Protein AF-A0A0F9DA78-F1 (afdb_monomer_lite)

Radius of gyration: 18.33 Å; chains: 1; bounding box: 38×49×51 Å

Organism: NCBI:txid412755

Sequence (143 aa):
MQRVACGIERFSPPDFESAHQLPQPTTPEPRENVLEYLDVAVLFLALLLSSYLVLKKRSRKLIFVLMIFSIAYFGFWREGCICPIGAIQNAVLTIFDADYAASITVILFLLLPLAFTLFFGRMFCAGVCPLGAIQDVFLLKPI

Foldseek 3Di:
DDDDPPDPPPDDDDDDPDPDDDDDDDPDDPDDPVVLVVVLVVVLVLLVVLLCCVPPVVDPVVLLVLLVVLCVCVVPVVVDDLALVVLVVLVVCVVPPVVRDDDPSSVSNNVSCVVSCVPRNNSCLSRNDNVSSVVVVVVPDDD

InterPro domains:
  IPR017896 4Fe-4S ferredoxin-type, iron-sulphur binding domain [PF12801] (105-138)

Secondary structure (DSSP, 8-state):
---------SSPPP--SS--PPPP---PPPP-HHHHHHHHHHHHHHHHHHHHIIIII--HHHHHHHHHHHIIIIIIIS-S---HHHHHHHHHHHHH-TT----HHHHHHHHHHHHHHHHH-STIIIII-HHHHHHHHHTTS--

Structure (mmCIF, N/CA/C/O backbone):
data_AF-A0A0F9DA78-F1
#
_entry.id   AF-A0A0F9DA78-F1
#
loop_
_atom_site.group_PDB
_atom_site.id
_atom_site.type_symbol
_atom_site.label_atom_id
_atom_site.label_alt_id
_atom_site.label_comp_id
_atom_site.label_asym_id
_atom_site.label_entity_id
_atom_site.label_seq_id
_atom_site.pdbx_PDB_ins_code
_atom_site.Cartn_x
_atom_site.Cartn_y
_atom_site.Cartn_z
_atom_site.occupancy
_atom_site.B_iso_or_equiv
_atom_site.auth_seq_id
_atom_site.auth_comp_id
_atom_site.auth_asym_id
_atom_site.auth_atom_id
_atom_site.pdbx_PDB_model_num
ATOM 1 N N . MET A 1 1 ? 15.573 -9.354 -26.908 1.00 32.78 1 MET A N 1
ATOM 2 C CA . MET A 1 1 ? 16.760 -9.949 -26.253 1.00 32.78 1 MET A CA 1
ATOM 3 C C . MET A 1 1 ? 16.751 -9.415 -24.824 1.00 32.78 1 MET A C 1
ATOM 5 O O . MET A 1 1 ? 17.292 -8.349 -24.578 1.00 32.78 1 MET A O 1
ATOM 9 N N . GLN A 1 2 ? 15.972 -10.055 -23.944 1.00 41.41 2 GLN A N 1
ATOM 10 C CA . GLN A 1 2 ? 15.632 -9.534 -22.613 1.00 41.41 2 GLN A CA 1
ATOM 11 C C . GLN A 1 2 ? 16.859 -9.630 -21.700 1.00 41.41 2 GLN A C 1
ATOM 13 O O . GLN A 1 2 ? 17.417 -10.718 -21.535 1.00 41.41 2 GLN A O 1
ATOM 18 N N . ARG A 1 3 ? 17.317 -8.505 -21.147 1.00 39.84 3 ARG A N 1
ATOM 19 C CA . ARG A 1 3 ? 18.428 -8.487 -20.193 1.00 39.84 3 ARG A CA 1
ATOM 20 C C . ARG A 1 3 ? 17.932 -9.040 -18.860 1.00 39.84 3 ARG A C 1
ATOM 22 O O . ARG A 1 3 ? 17.046 -8.486 -18.224 1.00 39.84 3 ARG A O 1
ATOM 29 N N . VAL A 1 4 ? 18.487 -10.185 -18.478 1.00 44.81 4 VAL A N 1
ATOM 30 C CA . VAL A 1 4 ? 18.302 -10.806 -17.167 1.00 44.81 4 VAL A CA 1
ATOM 31 C C . VAL A 1 4 ? 18.914 -9.876 -16.122 1.00 44.81 4 VAL A C 1
ATOM 33 O O . VAL A 1 4 ? 20.070 -9.473 -16.261 1.00 44.81 4 VAL A O 1
ATOM 36 N N . ALA A 1 5 ? 18.157 -9.542 -15.075 1.00 48.34 5 ALA A N 1
ATOM 37 C CA . ALA A 1 5 ? 18.716 -8.903 -13.893 1.00 48.34 5 ALA A CA 1
ATOM 38 C C . ALA A 1 5 ? 19.839 -9.802 -13.356 1.00 48.34 5 ALA A C 1
ATOM 40 O O . ALA A 1 5 ? 19.584 -10.900 -12.867 1.00 48.34 5 ALA A O 1
ATOM 41 N N . CYS A 1 6 ? 21.091 -9.362 -13.497 1.00 48.66 6 CYS A N 1
ATOM 42 C CA . CYS A 1 6 ? 22.257 -10.104 -13.033 1.00 48.66 6 CYS A CA 1
ATOM 43 C C . CYS A 1 6 ? 22.349 -9.981 -11.506 1.00 48.66 6 CYS A C 1
ATOM 45 O O . CYS A 1 6 ? 23.141 -9.213 -10.961 1.00 48.66 6 CYS A O 1
ATOM 47 N N . GLY A 1 7 ? 21.477 -10.697 -10.798 1.00 57.75 7 GLY A N 1
ATOM 48 C CA .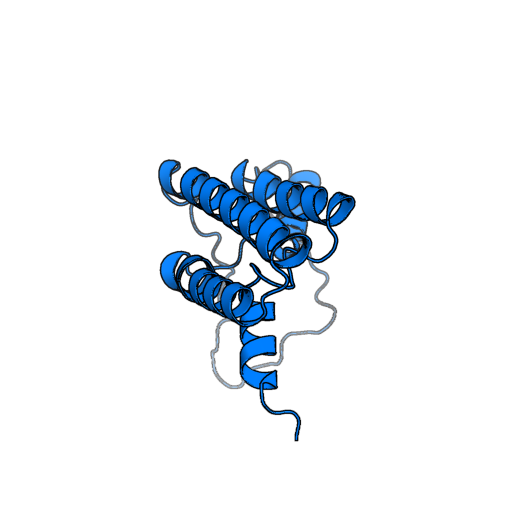 GLY A 1 7 ? 21.735 -11.051 -9.414 1.00 57.75 7 GLY A CA 1
ATOM 49 C C . GLY A 1 7 ? 22.902 -12.026 -9.413 1.00 57.75 7 GLY A C 1
ATOM 50 O O . GLY A 1 7 ? 22.821 -13.070 -10.051 1.00 57.75 7 GLY A O 1
ATOM 51 N N . ILE A 1 8 ? 23.998 -11.688 -8.733 1.00 55.12 8 ILE A N 1
ATOM 52 C CA . ILE A 1 8 ? 25.056 -12.664 -8.461 1.00 55.12 8 ILE A CA 1
ATOM 53 C C . ILE A 1 8 ? 24.414 -13.805 -7.665 1.00 55.12 8 ILE A C 1
ATOM 55 O O . ILE A 1 8 ? 24.071 -13.640 -6.491 1.00 55.12 8 ILE A O 1
ATOM 59 N N . GLU A 1 9 ? 24.211 -14.950 -8.320 1.00 62.53 9 GLU A N 1
ATOM 60 C CA . GLU A 1 9 ? 23.864 -16.198 -7.653 1.00 62.53 9 GLU A CA 1
ATOM 61 C C . GLU A 1 9 ? 25.056 -16.593 -6.791 1.00 62.53 9 GLU A C 1
ATOM 63 O O . GLU A 1 9 ? 26.057 -17.146 -7.241 1.00 62.53 9 GLU A O 1
ATOM 68 N N . ARG A 1 10 ? 24.979 -16.202 -5.521 1.00 67.88 10 ARG A N 1
ATOM 69 C CA . ARG A 1 10 ? 26.035 -16.455 -4.541 1.00 67.88 10 ARG A CA 1
ATOM 70 C C . ARG A 1 10 ? 26.102 -17.931 -4.139 1.00 67.88 10 ARG A C 1
ATOM 72 O O . ARG A 1 10 ? 27.120 -18.361 -3.608 1.00 67.88 10 ARG A O 1
ATOM 79 N N . PHE A 1 11 ? 25.023 -18.671 -4.384 1.00 75.25 11 PHE A N 1
ATOM 80 C CA . PHE A 1 11 ? 24.870 -20.090 -4.103 1.00 75.25 11 PHE A CA 1
ATOM 81 C C . PHE A 1 11 ? 24.255 -20.761 -5.324 1.00 75.25 11 PHE A C 1
ATOM 83 O O . PHE A 1 11 ? 23.250 -20.270 -5.835 1.00 75.25 11 PHE A O 1
ATOM 90 N N . SER A 1 12 ? 24.849 -21.867 -5.770 1.00 67.50 12 SER A N 1
ATOM 91 C CA . SER A 1 12 ? 24.269 -22.676 -6.838 1.00 67.50 12 SER A CA 1
ATOM 92 C C . SER A 1 12 ? 22.907 -23.223 -6.393 1.00 67.50 12 SER A C 1
ATOM 94 O O . SER A 1 12 ? 22.784 -23.643 -5.234 1.00 67.50 12 SER A O 1
ATOM 96 N N . PRO A 1 13 ? 21.895 -23.247 -7.278 1.00 69.69 13 PRO A N 1
ATOM 97 C CA . PRO A 1 13 ? 20.652 -23.957 -7.015 1.00 69.69 13 PRO A CA 1
ATOM 98 C C . PRO A 1 13 ? 20.948 -25.416 -6.635 1.00 69.69 13 PRO A C 1
ATOM 100 O O . PRO A 1 13 ? 21.881 -26.003 -7.187 1.00 69.69 13 PRO A O 1
ATOM 103 N N . PRO A 1 14 ? 20.200 -26.013 -5.694 1.00 75.25 14 PRO A N 1
ATOM 104 C CA . PRO A 1 14 ? 20.367 -27.423 -5.373 1.00 75.25 14 PRO A CA 1
ATOM 105 C C . PRO A 1 14 ? 20.040 -28.282 -6.600 1.00 75.25 14 PRO A C 1
ATOM 107 O O . PRO A 1 14 ? 19.035 -28.046 -7.274 1.00 75.25 14 PRO A O 1
ATOM 110 N N . ASP A 1 15 ? 20.866 -29.293 -6.868 1.00 72.69 15 ASP A N 1
ATOM 111 C CA . ASP A 1 15 ? 20.577 -30.291 -7.895 1.00 72.69 15 ASP A CA 1
ATOM 112 C C . ASP A 1 15 ? 19.368 -31.117 -7.444 1.00 72.69 15 ASP A C 1
ATOM 114 O O . ASP A 1 15 ? 19.443 -31.930 -6.519 1.00 72.69 15 ASP A O 1
ATOM 118 N N . PHE A 1 16 ? 18.213 -30.875 -8.059 1.00 74.56 16 PHE A N 1
ATOM 119 C CA . PHE A 1 16 ? 17.027 -31.681 -7.807 1.00 74.56 16 PHE A CA 1
ATOM 120 C C . PHE A 1 16 ? 17.178 -33.026 -8.533 1.00 74.56 16 PHE A C 1
ATOM 122 O O . PHE A 1 16 ? 17.415 -33.061 -9.736 1.00 74.56 16 PHE A O 1
ATOM 129 N N . GLU A 1 17 ? 16.997 -34.150 -7.828 1.00 68.38 17 GLU A N 1
ATOM 130 C CA . GLU A 1 17 ? 17.025 -35.496 -8.441 1.00 68.38 17 GLU A CA 1
ATOM 131 C C . GLU A 1 17 ? 15.889 -35.720 -9.460 1.00 68.38 17 GLU A C 1
ATOM 133 O O . GLU A 1 17 ? 15.943 -36.617 -10.300 1.00 68.38 17 GLU A O 1
ATOM 138 N N . SER A 1 18 ? 14.846 -34.890 -9.394 1.00 68.94 18 SER A N 1
ATOM 139 C CA . SER A 1 18 ? 13.763 -34.841 -10.376 1.00 68.94 18 SER A CA 1
ATOM 140 C C . SER A 1 18 ? 14.045 -33.753 -11.413 1.00 68.94 18 SER A C 1
ATOM 142 O O . SER A 1 18 ? 14.667 -32.747 -11.090 1.00 68.94 18 SER A O 1
ATOM 144 N N . ALA A 1 19 ? 13.552 -33.921 -12.647 1.00 71.88 19 ALA A N 1
ATOM 145 C CA . ALA A 1 19 ? 13.661 -32.949 -13.746 1.00 71.88 19 ALA A CA 1
ATOM 146 C C . ALA A 1 19 ? 12.836 -31.659 -13.505 1.00 71.88 19 ALA A C 1
ATOM 148 O O . ALA A 1 19 ? 12.073 -31.212 -14.363 1.00 71.88 19 ALA A O 1
ATOM 149 N N . HIS A 1 20 ? 12.938 -31.083 -12.309 1.00 68.69 20 HIS A N 1
ATOM 150 C CA . HIS A 1 20 ? 12.257 -29.874 -11.894 1.00 68.69 20 HIS A CA 1
ATOM 151 C C . HIS A 1 20 ? 12.908 -28.666 -12.570 1.00 68.69 20 HIS A C 1
ATOM 153 O O . HIS A 1 20 ? 14.059 -28.327 -12.303 1.00 68.69 20 HIS A O 1
ATOM 159 N N . GLN A 1 21 ? 12.162 -28.020 -13.466 1.00 71.00 21 GLN A N 1
ATOM 160 C CA . GLN A 1 21 ? 12.576 -26.761 -14.073 1.00 71.00 21 GLN A CA 1
ATOM 161 C C . GLN A 1 21 ? 12.161 -25.600 -13.174 1.00 71.00 21 GLN A C 1
ATOM 163 O O . GLN A 1 21 ? 10.995 -25.495 -12.788 1.00 71.00 21 GLN A O 1
ATOM 168 N N . LEU A 1 22 ? 13.115 -24.718 -12.867 1.00 70.94 22 LEU A N 1
ATOM 169 C CA . LEU A 1 22 ? 12.833 -23.479 -12.152 1.00 70.94 22 LEU A CA 1
ATOM 170 C C . LEU A 1 22 ? 11.829 -22.643 -12.966 1.00 70.94 22 LEU A C 1
ATOM 172 O O . LEU A 1 22 ? 12.047 -22.434 -14.165 1.00 70.94 22 LEU A O 1
ATOM 176 N N . PRO A 1 23 ? 10.737 -22.157 -12.351 1.00 68.38 23 PRO A N 1
ATOM 177 C CA . PRO A 1 23 ? 9.796 -21.296 -13.044 1.00 68.38 23 PRO A CA 1
ATOM 178 C C . PRO A 1 23 ? 10.499 -19.999 -13.444 1.00 68.38 23 PRO A C 1
ATOM 180 O O . PRO A 1 23 ? 11.194 -19.378 -12.637 1.00 68.38 23 PRO A O 1
ATOM 183 N N . GLN A 1 24 ? 10.314 -19.577 -14.693 1.00 65.25 24 GLN A N 1
ATOM 184 C CA . GLN A 1 24 ? 10.794 -18.266 -15.110 1.00 65.25 24 GLN A CA 1
ATOM 185 C C . GLN A 1 24 ? 9.944 -17.177 -14.447 1.00 65.25 24 GLN A C 1
ATOM 187 O O . GLN A 1 24 ? 8.720 -17.327 -14.376 1.00 65.25 24 GLN A O 1
ATOM 192 N N . PRO A 1 25 ? 10.559 -16.086 -13.958 1.00 61.66 25 PRO A N 1
ATOM 193 C CA . PRO A 1 25 ? 9.814 -14.975 -13.391 1.00 61.66 25 PRO A CA 1
ATOM 194 C C . PRO A 1 25 ? 8.897 -14.397 -14.469 1.00 61.66 25 PRO A C 1
ATOM 196 O O . PRO A 1 25 ? 9.351 -13.846 -15.470 1.00 61.66 25 PRO A O 1
ATOM 199 N N . THR A 1 26 ? 7.591 -14.543 -14.276 1.00 54.31 26 THR A N 1
ATOM 200 C CA . THR A 1 26 ? 6.592 -13.911 -15.132 1.00 54.31 26 THR A CA 1
ATOM 201 C C . THR A 1 26 ? 6.604 -12.413 -14.861 1.00 54.31 26 THR A C 1
ATOM 203 O O . THR A 1 26 ? 6.409 -12.001 -13.718 1.00 54.31 26 THR A O 1
ATOM 206 N N . THR A 1 27 ? 6.804 -11.596 -15.892 1.00 57.09 27 THR A N 1
ATOM 207 C CA . THR A 1 27 ? 6.470 -10.169 -15.865 1.00 57.09 27 THR A CA 1
ATOM 208 C C . THR A 1 27 ? 4.981 -10.059 -16.191 1.00 57.09 27 THR A C 1
ATOM 210 O O . THR A 1 27 ? 4.639 -10.161 -17.372 1.00 57.09 27 THR A O 1
ATOM 213 N N . PRO A 1 28 ? 4.072 -9.963 -15.199 1.00 58.00 28 PRO A N 1
ATOM 214 C CA . PRO A 1 28 ? 2.657 -9.819 -15.513 1.00 58.00 28 PRO A CA 1
ATOM 215 C C . PRO A 1 28 ? 2.470 -8.560 -16.363 1.00 58.00 28 PRO A C 1
ATOM 217 O O . PRO A 1 28 ? 3.056 -7.517 -16.059 1.00 58.00 28 PRO A O 1
ATOM 220 N N . GLU A 1 29 ? 1.688 -8.671 -17.437 1.00 53.56 29 GLU A N 1
ATOM 221 C CA . GLU A 1 29 ? 1.287 -7.499 -18.211 1.00 53.56 29 GLU A CA 1
ATOM 222 C C . GLU A 1 29 ? 0.585 -6.492 -17.284 1.00 53.56 29 GLU A C 1
ATOM 224 O O . GLU A 1 29 ? -0.144 -6.910 -16.372 1.00 53.56 29 GLU A O 1
ATOM 229 N N . PRO A 1 30 ? 0.795 -5.177 -17.487 1.00 56.34 30 PRO A N 1
ATOM 230 C CA . PRO A 1 30 ? 0.042 -4.148 -16.782 1.00 56.34 30 PRO A CA 1
ATOM 231 C C . PRO A 1 30 ? -1.453 -4.457 -16.892 1.00 56.34 30 PRO A C 1
ATOM 233 O O . PRO A 1 30 ? -1.975 -4.639 -17.994 1.00 56.34 30 PRO A O 1
ATOM 236 N N . ARG A 1 31 ? -2.148 -4.560 -15.752 1.00 59.16 31 ARG A N 1
ATOM 237 C CA . ARG A 1 31 ? -3.613 -4.676 -15.756 1.00 59.16 31 ARG A CA 1
ATOM 238 C C . ARG A 1 31 ? -4.169 -3.469 -16.516 1.00 59.16 31 ARG A C 1
ATOM 240 O O . ARG A 1 31 ? -3.584 -2.393 -16.453 1.00 59.16 31 ARG A O 1
ATOM 247 N N . GLU A 1 32 ? -5.303 -3.645 -17.196 1.00 63.69 32 GLU A N 1
ATOM 248 C CA . GLU A 1 32 ? -6.081 -2.566 -17.830 1.00 63.69 32 GLU A CA 1
ATOM 249 C C . GLU A 1 32 ? -5.921 -1.234 -17.071 1.00 63.69 32 GLU A C 1
ATOM 251 O O . GLU A 1 32 ? -6.244 -1.171 -15.881 1.00 63.69 32 GLU A O 1
ATOM 256 N N . ASN A 1 33 ? -5.417 -0.184 -17.738 1.00 64.69 33 ASN A N 1
ATOM 257 C CA . ASN A 1 33 ? -4.953 1.070 -17.113 1.00 64.69 33 ASN A CA 1
ATOM 258 C C . ASN A 1 33 ? -5.923 1.651 -16.060 1.00 64.69 33 ASN A C 1
ATOM 260 O O . ASN A 1 33 ? -5.507 2.266 -15.082 1.00 64.69 33 ASN A O 1
ATOM 264 N N . VAL A 1 34 ? -7.231 1.444 -16.239 1.00 71.00 34 VAL A N 1
ATOM 265 C CA . VAL A 1 34 ? -8.293 1.900 -15.328 1.00 71.00 34 VAL A CA 1
ATOM 266 C C . VAL A 1 34 ? -8.195 1.262 -13.935 1.00 71.00 34 VAL A C 1
ATOM 268 O O . VAL A 1 34 ? -8.401 1.946 -12.930 1.00 71.00 34 VAL A O 1
ATOM 271 N N . LEU A 1 35 ? -7.867 -0.029 -13.854 1.00 75.50 35 LEU A N 1
ATOM 272 C CA . LEU A 1 35 ? -7.748 -0.756 -12.587 1.00 75.50 35 LEU A CA 1
ATOM 273 C C . LEU A 1 35 ? -6.541 -0.272 -11.778 1.00 75.50 35 LEU A C 1
ATOM 275 O O . LEU A 1 35 ? -6.619 -0.181 -10.554 1.00 75.50 35 LEU A O 1
ATOM 279 N N . GLU A 1 36 ? -5.457 0.119 -12.450 1.00 75.88 36 GLU A N 1
ATOM 280 C CA . GLU A 1 36 ? -4.261 0.618 -11.777 1.00 75.88 36 GLU A CA 1
ATOM 281 C C . GLU A 1 36 ? -4.505 1.938 -11.030 1.00 75.88 36 GLU A C 1
ATOM 283 O O . GLU A 1 36 ? -4.118 2.080 -9.866 1.00 75.88 36 GLU A O 1
ATOM 288 N N . TYR A 1 37 ? -5.195 2.894 -11.661 1.00 82.38 37 TYR A N 1
ATOM 289 C CA . TYR A 1 37 ? -5.555 4.159 -11.011 1.00 82.38 37 TYR A CA 1
ATOM 290 C C . TYR A 1 37 ? -6.549 3.956 -9.866 1.00 82.38 37 TYR A C 1
ATOM 292 O O . TYR A 1 37 ? -6.459 4.639 -8.841 1.00 82.38 37 TYR A O 1
ATOM 300 N N . LEU A 1 38 ? -7.474 3.004 -10.015 1.00 86.94 38 LEU A N 1
ATOM 301 C CA . LEU A 1 38 ? -8.426 2.655 -8.965 1.00 86.94 38 LEU A CA 1
ATOM 302 C C . LEU A 1 38 ? -7.695 2.106 -7.735 1.00 86.94 38 LEU A C 1
ATOM 304 O O . LEU A 1 38 ? -7.967 2.546 -6.619 1.00 86.94 38 LEU A O 1
ATOM 308 N N . ASP A 1 39 ? -6.698 1.243 -7.925 1.00 85.88 39 ASP A N 1
ATOM 309 C CA . ASP A 1 39 ? -5.882 0.720 -6.828 1.00 85.88 39 ASP A CA 1
ATOM 310 C C . ASP A 1 39 ? -5.126 1.824 -6.074 1.00 85.88 39 ASP A C 1
ATOM 312 O O . ASP A 1 39 ? -5.054 1.793 -4.842 1.00 85.88 39 ASP A O 1
ATOM 316 N N . VAL A 1 40 ? -4.584 2.821 -6.785 1.00 87.81 40 VAL A N 1
ATOM 317 C CA . VAL A 1 40 ? -3.934 3.988 -6.159 1.00 87.81 40 VAL A CA 1
ATOM 318 C C . VAL A 1 40 ? -4.944 4.811 -5.363 1.00 87.81 40 VAL A C 1
ATOM 320 O O . VAL A 1 40 ? -4.649 5.233 -4.243 1.00 87.81 40 VAL A O 1
ATOM 323 N N . ALA A 1 41 ? -6.142 5.026 -5.908 1.00 90.50 41 ALA A N 1
ATOM 324 C CA . ALA A 1 41 ? -7.199 5.757 -5.219 1.00 90.50 41 ALA A CA 1
ATOM 325 C C . ALA A 1 41 ? -7.633 5.034 -3.934 1.00 90.50 41 ALA A C 1
ATOM 327 O O . ALA A 1 41 ? -7.733 5.660 -2.875 1.00 90.50 41 ALA A O 1
ATOM 328 N N . VAL A 1 42 ? -7.815 3.711 -3.991 1.00 90.69 42 VAL A N 1
ATOM 329 C CA . VAL A 1 42 ? -8.142 2.888 -2.818 1.00 90.69 42 VAL A CA 1
ATOM 330 C C . VAL A 1 42 ? -7.011 2.934 -1.792 1.00 90.69 42 VAL A C 1
ATOM 332 O O . VAL A 1 42 ? -7.283 3.090 -0.601 1.00 90.69 42 VAL A O 1
ATOM 335 N N . LEU A 1 43 ? -5.746 2.878 -2.223 1.00 89.75 43 LEU A N 1
ATOM 336 C CA . LEU A 1 43 ? -4.591 3.013 -1.330 1.00 89.75 43 LEU A CA 1
ATOM 337 C C . LEU A 1 43 ? -4.588 4.370 -0.621 1.00 89.75 43 LEU A C 1
ATOM 339 O O . LEU A 1 43 ? -4.420 4.431 0.597 1.00 89.75 43 LEU A O 1
ATOM 343 N N . PHE A 1 44 ? -4.781 5.454 -1.369 1.00 92.06 44 PHE A N 1
ATOM 344 C CA . PHE A 1 44 ? -4.801 6.807 -0.826 1.00 92.06 44 PHE A CA 1
ATOM 345 C C . PHE A 1 44 ? -5.916 6.982 0.212 1.00 92.06 44 PHE A C 1
ATOM 347 O O . PHE A 1 44 ? -5.672 7.479 1.314 1.00 92.06 44 PHE A O 1
ATOM 354 N N . LEU A 1 45 ? -7.125 6.507 -0.099 1.00 93.50 45 LEU A N 1
ATOM 355 C CA . LEU A 1 45 ? -8.256 6.529 0.827 1.00 93.50 45 LEU A CA 1
ATOM 356 C C . LEU A 1 45 ? -7.992 5.674 2.069 1.00 93.50 45 LEU A C 1
ATOM 358 O O . LEU A 1 45 ? -8.263 6.123 3.182 1.00 93.50 45 LEU A O 1
ATOM 362 N N . ALA A 1 46 ? -7.421 4.479 1.909 1.00 91.38 46 ALA A N 1
ATOM 363 C CA . ALA A 1 46 ? -7.070 3.609 3.026 1.00 91.38 46 ALA A CA 1
ATOM 364 C C . ALA A 1 46 ? -6.007 4.245 3.937 1.00 91.38 46 ALA A C 1
ATOM 366 O O . ALA A 1 46 ? -6.122 4.157 5.159 1.00 91.38 46 ALA A O 1
ATOM 367 N N . LEU A 1 47 ? -5.012 4.939 3.371 1.00 90.94 47 LEU A N 1
ATOM 368 C CA . LEU A 1 47 ? -4.006 5.689 4.129 1.00 90.94 47 LEU A CA 1
ATOM 369 C C . LEU A 1 47 ? -4.627 6.858 4.901 1.00 90.94 47 LEU A C 1
ATOM 371 O O . LEU A 1 47 ? -4.350 7.011 6.090 1.00 90.94 47 LEU A O 1
ATOM 375 N N . LEU A 1 48 ? -5.507 7.643 4.272 1.00 92.75 48 LEU A N 1
ATOM 376 C CA . LEU A 1 48 ? -6.241 8.718 4.947 1.00 92.75 48 LEU A CA 1
ATOM 377 C C . LEU A 1 48 ? -7.099 8.183 6.095 1.00 92.75 48 LEU A C 1
ATOM 379 O O . LEU A 1 48 ? -7.073 8.735 7.199 1.00 92.75 48 LEU A O 1
ATOM 383 N N . LEU A 1 49 ? -7.839 7.097 5.854 1.00 92.19 49 LEU A N 1
ATOM 384 C CA . LEU A 1 49 ? -8.696 6.490 6.864 1.00 92.19 49 LEU A CA 1
ATOM 385 C C . LEU A 1 49 ? -7.864 5.909 8.011 1.00 92.19 49 LEU A C 1
ATOM 387 O O . LEU A 1 49 ? -8.200 6.139 9.169 1.00 92.19 49 LEU A O 1
ATOM 391 N N . SER A 1 50 ? -6.760 5.221 7.708 1.00 89.62 50 SER A N 1
ATOM 392 C CA . SER A 1 50 ? -5.807 4.719 8.705 1.00 89.62 50 SER A CA 1
ATOM 393 C C . SER A 1 50 ? -5.284 5.867 9.571 1.00 89.62 50 SER A C 1
ATOM 395 O O . SER A 1 50 ? -5.436 5.839 10.796 1.00 89.62 50 SER A O 1
ATOM 397 N N . SER A 1 51 ? -4.800 6.944 8.942 1.00 89.81 51 SER A N 1
ATOM 398 C CA . SER A 1 51 ? -4.320 8.136 9.643 1.00 89.81 51 SER A CA 1
ATOM 399 C C . SER A 1 51 ? -5.384 8.741 10.559 1.00 89.81 51 SER A C 1
ATOM 401 O O . SER A 1 51 ? -5.120 9.041 11.725 1.00 89.81 51 SER A O 1
ATOM 403 N N . TYR A 1 52 ? -6.615 8.879 10.064 1.00 91.12 52 TYR A N 1
ATOM 404 C CA . TYR A 1 52 ? -7.741 9.423 10.818 1.00 91.12 52 TYR A CA 1
ATOM 405 C C . TYR A 1 52 ? -8.143 8.536 12.007 1.00 91.12 52 TYR A C 1
ATOM 407 O O . TYR A 1 52 ? -8.354 9.026 13.124 1.00 91.12 52 TYR A O 1
ATOM 415 N N . LEU A 1 53 ? -8.247 7.225 11.784 1.00 89.69 53 LEU A N 1
ATOM 416 C CA . LEU A 1 53 ? -8.651 6.255 12.798 1.00 89.69 53 LEU A CA 1
ATOM 417 C C . LEU A 1 53 ? -7.611 6.132 13.912 1.00 89.69 53 LEU A C 1
ATOM 419 O O .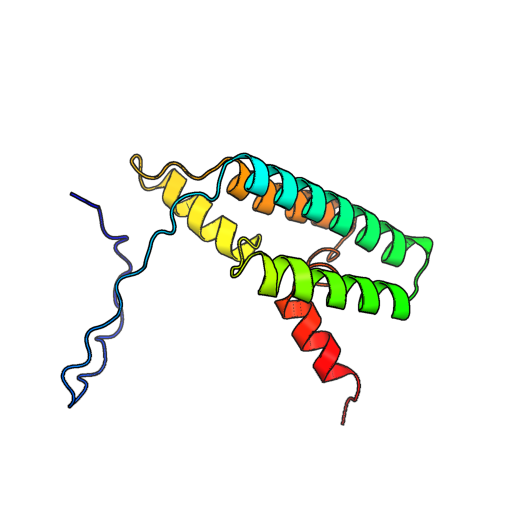 LEU A 1 53 ? -8.000 6.027 15.077 1.00 89.69 53 LEU A O 1
ATOM 423 N N . VAL A 1 54 ? -6.322 6.189 13.578 1.00 87.69 54 VAL A N 1
ATOM 424 C CA . VAL A 1 54 ? -5.224 6.119 14.549 1.00 87.69 54 VAL A CA 1
ATOM 425 C C . VAL A 1 54 ? -5.092 7.427 15.329 1.00 87.69 54 VAL A C 1
ATOM 427 O O . VAL A 1 54 ? -5.056 7.393 16.558 1.00 87.69 54 VAL A O 1
ATOM 430 N N . LEU A 1 55 ? -5.049 8.582 14.653 1.00 87.06 55 LEU A N 1
ATOM 431 C CA . LEU A 1 55 ? -4.753 9.862 15.310 1.00 87.06 55 LEU A CA 1
ATOM 432 C C . LEU A 1 55 ? -5.956 10.440 16.051 1.00 87.06 55 LEU A C 1
ATOM 434 O O . LEU A 1 55 ? -5.808 10.885 17.189 1.00 87.06 55 LEU A O 1
ATOM 438 N N . LYS A 1 56 ? -7.141 10.428 15.428 1.00 88.44 56 LYS A N 1
ATOM 439 C CA . LYS A 1 56 ? -8.331 11.089 15.979 1.00 88.44 56 LYS A CA 1
ATOM 440 C C . LYS A 1 56 ? -9.210 10.136 16.779 1.00 88.44 56 LYS A C 1
ATOM 442 O O . LYS A 1 56 ? -9.592 10.456 17.898 1.00 88.44 56 LYS A O 1
ATOM 447 N N . LYS A 1 57 ? -9.550 8.969 16.219 1.00 86.25 57 LYS A N 1
ATOM 448 C CA . LYS A 1 57 ? -10.547 8.064 16.825 1.00 86.25 57 LYS A CA 1
ATOM 449 C C . LYS A 1 57 ? -9.955 7.058 17.822 1.00 86.25 57 LYS A C 1
ATOM 451 O O . LYS A 1 57 ? -10.693 6.555 18.663 1.00 86.25 57 LYS A O 1
ATOM 456 N N . ARG A 1 58 ? -8.656 6.743 17.712 1.00 85.75 58 ARG A N 1
ATOM 457 C CA . ARG A 1 58 ? -7.897 5.787 18.548 1.00 85.75 58 ARG A CA 1
ATOM 458 C C . ARG A 1 58 ? -8.631 4.462 18.810 1.00 85.75 58 ARG A C 1
ATOM 460 O O . ARG A 1 58 ? -8.605 3.927 19.915 1.00 85.75 58 ARG A O 1
ATOM 467 N N . SER A 1 59 ? -9.298 3.914 17.791 1.00 84.75 59 SER A N 1
ATOM 468 C CA . SER A 1 59 ? -10.115 2.702 17.935 1.00 84.75 59 SER A CA 1
ATOM 469 C C . SER A 1 59 ? -9.469 1.492 17.263 1.00 84.75 59 SER A C 1
ATOM 471 O O . SER A 1 59 ? -9.442 1.391 16.037 1.00 84.75 59 SER A O 1
ATOM 473 N N . ARG A 1 60 ? -9.016 0.532 18.080 1.00 83.00 60 ARG A N 1
ATOM 474 C CA . ARG A 1 60 ? -8.414 -0.737 17.625 1.00 83.00 60 ARG A CA 1
ATOM 475 C C . ARG A 1 60 ? -9.352 -1.540 16.716 1.00 83.00 60 ARG A C 1
ATOM 477 O O . ARG A 1 60 ? -8.915 -2.064 15.702 1.00 83.00 60 ARG A O 1
ATOM 484 N N . LYS A 1 61 ? -10.650 -1.589 17.046 1.00 87.12 61 LYS A N 1
ATOM 485 C CA . LYS A 1 61 ? -11.647 -2.361 16.281 1.00 87.12 61 LYS A CA 1
ATOM 486 C C . LYS A 1 61 ? -11.789 -1.865 14.841 1.00 87.12 61 LYS A C 1
ATOM 488 O O . LYS A 1 61 ? -11.935 -2.667 13.932 1.00 87.12 61 LYS A O 1
ATOM 493 N N . LEU A 1 62 ? -11.741 -0.550 14.630 1.00 89.00 62 LEU A N 1
ATOM 494 C CA . LEU A 1 62 ? -11.899 0.025 13.292 1.00 89.00 62 LEU A CA 1
ATOM 495 C C . LEU A 1 62 ? -10.649 -0.151 12.436 1.00 89.00 62 LEU A C 1
ATOM 497 O O . LEU A 1 62 ? -10.773 -0.402 11.244 1.00 89.00 62 LEU A O 1
ATOM 501 N N . ILE A 1 63 ? -9.466 -0.073 13.048 1.00 87.62 63 ILE A N 1
ATOM 502 C CA . ILE A 1 63 ? -8.212 -0.414 12.367 1.00 87.62 63 ILE A CA 1
ATOM 503 C C . ILE A 1 63 ? -8.234 -1.887 11.952 1.00 87.62 63 ILE A C 1
ATOM 505 O O . ILE A 1 63 ? -7.895 -2.199 10.820 1.00 87.62 63 ILE A O 1
ATOM 509 N N . PHE A 1 64 ? -8.725 -2.776 12.817 1.00 87.25 64 PHE A N 1
ATOM 510 C CA . PHE A 1 64 ? -8.858 -4.197 12.499 1.00 87.25 64 PHE A CA 1
ATOM 511 C C . PHE A 1 64 ? -9.812 -4.464 11.320 1.00 87.25 64 PHE A C 1
ATOM 513 O O . PHE A 1 64 ? -9.506 -5.260 10.438 1.00 87.25 64 PHE A O 1
ATOM 520 N N . VAL A 1 65 ? -10.945 -3.758 11.247 1.00 90.56 65 VAL A N 1
ATOM 521 C CA . VAL A 1 65 ? -11.849 -3.839 10.084 1.00 90.56 65 VAL A CA 1
ATOM 522 C C . VAL A 1 65 ? -11.163 -3.333 8.812 1.00 90.56 65 VAL A C 1
ATOM 524 O O . VAL A 1 65 ? -11.291 -3.957 7.761 1.00 90.56 65 VAL A O 1
ATOM 527 N N . LEU A 1 66 ? -10.407 -2.235 8.905 1.00 89.75 66 LEU A N 1
ATOM 528 C CA . LEU A 1 66 ? -9.644 -1.699 7.777 1.00 89.75 66 LEU A CA 1
ATOM 529 C C . LEU A 1 66 ? -8.571 -2.687 7.296 1.00 89.75 66 LEU A C 1
ATOM 531 O O . LEU A 1 66 ? -8.413 -2.876 6.097 1.00 89.75 66 LEU A O 1
ATOM 535 N N . MET A 1 67 ? -7.907 -3.378 8.221 1.00 87.44 67 MET A N 1
ATOM 536 C CA . MET A 1 67 ? -6.942 -4.435 7.922 1.00 87.44 67 MET A CA 1
ATOM 537 C C . MET A 1 67 ? -7.570 -5.611 7.167 1.00 87.44 67 MET A C 1
ATOM 539 O O . MET A 1 67 ? -7.017 -6.060 6.164 1.00 87.44 67 MET A O 1
ATOM 543 N N . ILE A 1 68 ? -8.743 -6.087 7.601 1.00 89.25 68 ILE A N 1
ATOM 544 C CA . ILE A 1 68 ? -9.484 -7.146 6.894 1.00 89.25 68 ILE A CA 1
ATOM 545 C C . ILE A 1 68 ? -9.853 -6.688 5.481 1.00 89.25 68 ILE A C 1
ATOM 547 O O . ILE A 1 68 ? -9.656 -7.432 4.521 1.00 89.25 68 ILE A O 1
ATOM 551 N N . PHE A 1 69 ? -10.343 -5.453 5.342 1.00 91.00 69 PHE A N 1
ATOM 552 C CA . PHE A 1 69 ? -10.635 -4.863 4.037 1.00 91.00 69 PHE A CA 1
ATOM 553 C C . PHE A 1 69 ? -9.387 -4.827 3.144 1.00 91.00 69 PHE A C 1
ATOM 555 O O . PHE A 1 69 ? -9.449 -5.232 1.985 1.00 91.00 69 PHE A O 1
ATOM 562 N N . SER A 1 70 ? -8.238 -4.416 3.682 1.00 87.12 70 SER A N 1
ATOM 563 C CA . SER A 1 70 ? -6.975 -4.390 2.946 1.00 87.12 70 SER A CA 1
ATOM 564 C C . SER A 1 70 ? -6.497 -5.778 2.516 1.00 87.12 70 SER A C 1
ATOM 566 O O . SER A 1 70 ? -5.980 -5.905 1.411 1.00 87.12 70 SER A O 1
ATOM 568 N N . ILE A 1 71 ? -6.700 -6.822 3.325 1.00 86.50 71 ILE A N 1
ATOM 569 C CA . ILE A 1 71 ? -6.411 -8.210 2.925 1.00 86.50 71 ILE A CA 1
ATOM 570 C C . ILE A 1 71 ? -7.330 -8.643 1.775 1.00 86.50 71 ILE A C 1
ATOM 572 O O . ILE A 1 71 ? -6.851 -9.173 0.774 1.00 86.50 71 ILE A O 1
ATOM 576 N N . ALA A 1 72 ? -8.637 -8.402 1.89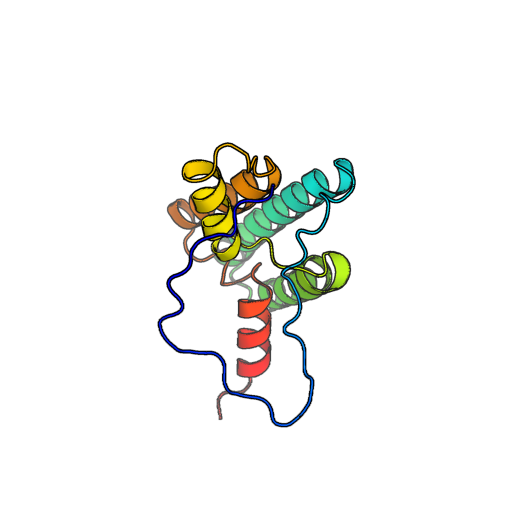3 1.00 89.00 72 ALA A N 1
ATOM 577 C CA . ALA A 1 72 ? -9.605 -8.772 0.862 1.00 89.00 72 ALA A CA 1
ATOM 578 C C . ALA A 1 72 ? -9.311 -8.069 -0.475 1.00 89.00 72 ALA A C 1
ATOM 580 O O . ALA A 1 72 ? -9.272 -8.711 -1.523 1.00 89.00 72 ALA A O 1
ATOM 581 N N . TYR A 1 73 ? -9.046 -6.762 -0.426 1.00 88.25 73 TYR A N 1
ATOM 582 C CA . TYR A 1 73 ? -8.812 -5.946 -1.612 1.00 88.25 73 TYR A CA 1
ATOM 583 C C . TYR A 1 73 ? -7.388 -6.116 -2.173 1.00 88.25 73 TYR A C 1
ATOM 585 O O . TYR A 1 73 ? -7.204 -6.584 -3.292 1.00 88.25 73 TYR A O 1
ATOM 593 N N . PHE A 1 74 ? -6.348 -5.785 -1.404 1.00 84.19 74 PHE A N 1
ATOM 594 C CA . PHE A 1 74 ? -4.968 -5.810 -1.910 1.00 84.19 74 PHE A CA 1
ATOM 595 C C . PHE A 1 74 ? -4.350 -7.210 -1.946 1.00 84.19 74 PHE A C 1
ATOM 597 O O . PHE A 1 74 ? -3.399 -7.422 -2.690 1.00 84.19 74 PHE A O 1
ATOM 604 N N . GLY A 1 75 ? -4.850 -8.150 -1.141 1.00 81.38 75 GLY A N 1
ATOM 605 C CA . GLY A 1 75 ? -4.375 -9.534 -1.135 1.00 81.38 75 GLY A CA 1
ATOM 606 C C . GLY A 1 75 ? -5.068 -10.381 -2.197 1.00 81.38 75 GLY A C 1
ATOM 607 O O . GLY A 1 75 ? -4.417 -10.859 -3.120 1.00 81.38 75 GLY A O 1
ATOM 608 N N . PHE A 1 76 ? -6.386 -10.556 -2.073 1.00 83.62 76 PHE A N 1
ATOM 609 C CA . PHE A 1 76 ? -7.136 -11.481 -2.928 1.00 83.62 76 PHE A CA 1
ATOM 610 C C . PHE A 1 76 ? -7.560 -10.864 -4.262 1.00 83.62 76 PHE A C 1
ATOM 612 O O . PHE A 1 76 ? -7.298 -11.455 -5.300 1.00 83.62 76 PHE A O 1
ATOM 619 N N . TRP A 1 77 ? -8.171 -9.674 -4.265 1.00 81.88 77 TRP A N 1
ATOM 620 C CA . TRP A 1 77 ? -8.655 -9.056 -5.511 1.00 81.88 77 TRP A CA 1
ATOM 621 C C . TRP A 1 77 ? -7.512 -8.586 -6.421 1.00 81.88 77 TRP A C 1
ATOM 623 O O . TRP A 1 77 ? -7.549 -8.716 -7.649 1.00 81.88 77 TRP A O 1
ATOM 633 N N . ARG A 1 78 ? -6.454 -8.033 -5.822 1.00 74.25 78 ARG A N 1
ATOM 634 C CA . ARG A 1 78 ? -5.270 -7.612 -6.575 1.00 74.25 78 ARG A CA 1
ATOM 635 C C . ARG A 1 78 ? -4.316 -8.757 -6.923 1.00 74.25 78 ARG A C 1
ATOM 637 O O . ARG A 1 78 ? -3.450 -8.561 -7.764 1.00 74.25 78 ARG A O 1
ATOM 644 N N . GLU A 1 79 ? -4.470 -9.921 -6.290 1.00 72.31 79 GLU A N 1
ATOM 645 C CA . GLU A 1 79 ? -3.629 -11.123 -6.458 1.00 72.31 79 GLU A CA 1
ATOM 646 C C . GLU A 1 79 ? -2.116 -10.898 -6.240 1.00 72.31 79 GLU A C 1
ATOM 648 O O . GLU A 1 79 ? -1.306 -11.776 -6.529 1.00 72.31 79 GLU A O 1
ATOM 653 N N . GLY A 1 80 ? -1.685 -9.737 -5.731 1.00 64.62 80 GLY A N 1
ATOM 654 C CA . GLY A 1 80 ? -0.264 -9.411 -5.720 1.00 64.62 80 GLY A CA 1
ATOM 655 C C . GLY A 1 80 ? 0.116 -8.042 -5.161 1.00 64.62 80 GLY A C 1
ATOM 656 O O . GLY A 1 80 ? -0.569 -7.029 -5.316 1.00 64.62 80 GLY A O 1
ATOM 657 N N . CYS A 1 81 ? 1.276 -8.044 -4.503 1.00 62.94 81 CYS A N 1
ATOM 658 C CA . CYS A 1 81 ? 1.853 -6.982 -3.688 1.00 62.94 81 CYS A CA 1
ATOM 659 C C . CYS A 1 81 ? 2.672 -5.990 -4.535 1.00 62.94 81 CYS A C 1
ATOM 661 O O . CYS A 1 81 ? 3.900 -6.045 -4.554 1.00 62.94 81 CYS A O 1
ATOM 663 N N . ILE A 1 82 ? 2.031 -4.998 -5.155 1.00 60.41 82 ILE A N 1
ATOM 664 C CA . ILE A 1 82 ? 2.726 -3.709 -5.309 1.00 60.41 82 ILE A CA 1
ATOM 665 C C . ILE A 1 82 ? 2.587 -3.015 -3.958 1.00 60.41 82 ILE A C 1
ATOM 667 O O . ILE A 1 82 ? 1.623 -2.310 -3.674 1.00 60.41 82 ILE A O 1
ATOM 671 N N . CYS A 1 83 ? 3.517 -3.335 -3.068 1.00 70.62 83 CYS A N 1
ATOM 672 C CA . CYS A 1 83 ? 3.721 -2.652 -1.801 1.00 70.62 83 CYS A CA 1
ATOM 673 C C . CYS A 1 83 ? 4.933 -1.719 -1.942 1.00 70.62 83 CYS A C 1
ATOM 675 O O . CYS A 1 83 ? 5.762 -1.943 -2.825 1.00 70.62 83 CYS A O 1
ATOM 677 N N . PRO A 1 84 ? 5.101 -0.709 -1.074 1.00 67.25 84 PRO A N 1
ATOM 678 C CA . PRO A 1 84 ? 6.272 0.166 -1.108 1.00 67.25 84 PRO A CA 1
ATOM 679 C C . PRO A 1 84 ? 7.607 -0.605 -1.101 1.00 67.25 84 PRO A C 1
ATOM 681 O O . PRO A 1 84 ? 8.569 -0.144 -1.697 1.00 67.25 84 PRO A O 1
ATOM 684 N N . ILE A 1 85 ? 7.665 -1.810 -0.520 1.00 74.38 85 ILE A N 1
ATOM 685 C CA . ILE A 1 85 ? 8.867 -2.664 -0.536 1.00 74.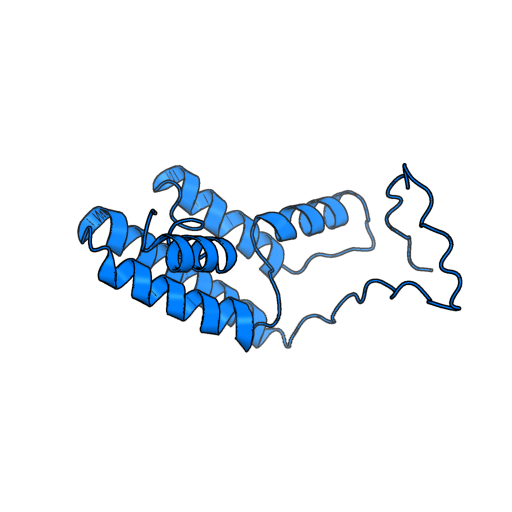38 85 ILE A CA 1
ATOM 686 C C . ILE A 1 85 ? 9.130 -3.246 -1.938 1.00 74.38 85 ILE A C 1
ATOM 688 O O . ILE A 1 85 ? 10.239 -3.132 -2.452 1.00 74.38 85 ILE A O 1
ATOM 692 N N . GLY A 1 86 ? 8.113 -3.823 -2.587 1.00 74.12 86 GLY A N 1
ATOM 693 C CA . GLY A 1 86 ? 8.226 -4.325 -3.963 1.00 74.12 86 GLY A CA 1
ATOM 694 C C . GLY A 1 86 ? 8.394 -3.201 -4.993 1.00 74.12 86 GLY A C 1
ATOM 695 O O . GLY A 1 86 ? 9.079 -3.363 -6.002 1.00 74.12 86 GLY A O 1
ATOM 696 N N . ALA A 1 87 ? 7.837 -2.020 -4.719 1.00 77.19 87 ALA A N 1
ATOM 697 C CA . ALA A 1 87 ? 7.995 -0.842 -5.562 1.00 77.19 87 ALA A CA 1
ATOM 698 C C . ALA A 1 87 ? 9.443 -0.323 -5.575 1.00 77.19 87 ALA A C 1
ATOM 700 O O . ALA A 1 87 ? 9.881 0.170 -6.609 1.00 77.19 87 ALA A O 1
ATOM 701 N N . ILE A 1 88 ? 10.216 -0.494 -4.492 1.00 79.06 88 ILE A N 1
ATOM 702 C CA . ILE A 1 88 ? 11.654 -0.167 -4.487 1.00 79.06 88 ILE A CA 1
ATOM 703 C C . ILE A 1 88 ? 12.404 -1.028 -5.506 1.00 79.06 88 ILE A C 1
ATOM 705 O O . ILE A 1 88 ? 13.212 -0.497 -6.260 1.00 79.06 88 ILE A O 1
ATOM 709 N N . GLN A 1 89 ? 12.117 -2.333 -5.576 1.00 76.44 89 GLN A N 1
ATOM 710 C CA . GLN A 1 89 ? 12.759 -3.221 -6.554 1.00 76.44 89 GLN A CA 1
ATOM 711 C C . GLN A 1 89 ? 12.457 -2.774 -7.991 1.00 76.44 89 GLN A C 1
ATOM 713 O O . GLN A 1 89 ? 13.364 -2.665 -8.810 1.00 76.44 89 GLN A O 1
ATOM 718 N N . ASN A 1 90 ? 11.202 -2.418 -8.274 1.00 75.69 90 ASN A N 1
ATOM 719 C CA . ASN A 1 90 ? 10.789 -1.896 -9.578 1.00 75.69 90 ASN A CA 1
ATOM 720 C C . ASN A 1 90 ? 11.409 -0.525 -9.902 1.00 75.69 90 ASN A C 1
ATOM 722 O O . ASN A 1 90 ? 11.802 -0.274 -11.041 1.00 75.69 90 ASN A O 1
ATOM 726 N N . ALA A 1 91 ? 11.522 0.358 -8.907 1.00 77.50 91 ALA A N 1
ATOM 727 C CA . ALA A 1 91 ? 12.153 1.664 -9.064 1.00 77.50 91 ALA A CA 1
ATOM 728 C C . ALA A 1 91 ? 13.648 1.527 -9.377 1.00 77.50 91 ALA A C 1
ATOM 730 O O . ALA A 1 91 ? 14.151 2.201 -10.269 1.00 77.50 91 ALA A O 1
ATOM 731 N N . VAL A 1 92 ? 14.347 0.613 -8.697 1.00 80.50 92 VAL A N 1
ATOM 732 C CA . VAL A 1 92 ? 15.755 0.301 -8.978 1.00 80.50 92 VAL A CA 1
ATOM 733 C C . VAL A 1 92 ? 15.904 -0.264 -10.393 1.00 80.50 92 VAL A C 1
ATOM 735 O O . VAL A 1 92 ? 16.745 0.225 -11.140 1.00 80.50 92 VAL A O 1
ATOM 738 N N . LEU A 1 93 ? 15.059 -1.215 -10.807 1.00 76.12 93 LEU A N 1
ATOM 739 C CA . LEU A 1 93 ? 15.089 -1.756 -12.174 1.00 76.12 93 LEU A CA 1
ATOM 740 C C . LEU A 1 93 ? 14.900 -0.666 -13.238 1.00 76.12 93 LEU A C 1
ATOM 742 O O . LEU A 1 93 ? 15.633 -0.649 -14.215 1.00 76.12 93 LEU A O 1
ATOM 746 N N . THR A 1 94 ? 14.009 0.297 -12.999 1.00 74.06 94 THR A N 1
ATOM 747 C CA . THR A 1 94 ? 13.775 1.433 -13.915 1.00 74.06 94 THR A CA 1
ATOM 748 C C . THR A 1 94 ? 14.976 2.377 -14.018 1.00 74.06 94 THR A C 1
ATOM 750 O O . THR A 1 94 ? 15.190 3.012 -15.045 1.00 74.06 94 THR A O 1
ATOM 753 N N . ILE A 1 95 ? 15.767 2.507 -12.948 1.00 78.44 95 ILE A N 1
ATOM 754 C CA . ILE A 1 95 ? 16.955 3.375 -12.926 1.00 78.44 95 ILE A CA 1
ATOM 755 C C . ILE A 1 95 ? 18.140 2.708 -13.637 1.00 78.44 95 ILE A C 1
ATOM 757 O O . ILE A 1 95 ? 18.930 3.395 -14.283 1.00 78.44 95 ILE A O 1
ATOM 761 N N . PHE A 1 96 ? 18.288 1.389 -13.495 1.00 78.81 96 PHE A N 1
ATOM 762 C CA . PHE A 1 96 ? 19.456 0.652 -13.989 1.00 78.81 96 PHE A CA 1
ATOM 763 C C . PHE A 1 96 ? 19.236 -0.064 -15.329 1.00 78.81 96 PHE A C 1
ATOM 765 O O . PHE A 1 96 ? 20.224 -0.430 -15.967 1.00 78.81 96 PHE A O 1
ATOM 772 N N . ASP A 1 97 ? 17.992 -0.237 -15.780 1.00 70.62 97 ASP A N 1
ATOM 773 C CA . ASP A 1 97 ? 17.665 -0.813 -17.084 1.00 70.62 97 ASP A CA 1
ATOM 774 C C . ASP A 1 97 ? 16.796 0.147 -17.909 1.00 70.62 97 ASP A C 1
ATOM 776 O O . ASP A 1 97 ? 15.651 0.434 -17.569 1.00 70.62 97 ASP A O 1
ATOM 780 N N . ALA A 1 98 ? 17.354 0.655 -19.010 1.00 61.78 98 ALA A N 1
ATOM 781 C CA . ALA A 1 98 ? 16.698 1.648 -19.864 1.00 61.78 98 ALA A CA 1
ATOM 782 C C . ALA A 1 98 ? 15.504 1.082 -20.658 1.00 61.78 98 ALA A C 1
ATOM 784 O O . ALA A 1 98 ? 14.686 1.855 -21.150 1.00 61.78 98 ALA A O 1
ATOM 785 N N . ASP A 1 99 ? 15.410 -0.246 -20.785 1.00 64.31 99 ASP A N 1
ATOM 786 C CA . ASP A 1 99 ? 14.288 -0.939 -21.437 1.00 64.31 99 ASP A CA 1
ATOM 787 C C . ASP A 1 99 ? 13.129 -1.215 -20.452 1.00 64.31 99 ASP A C 1
ATOM 789 O O . ASP A 1 99 ? 12.037 -1.618 -20.849 1.00 64.31 99 ASP A O 1
ATOM 793 N N . TYR A 1 100 ? 13.339 -0.985 -19.148 1.00 63.44 100 TYR A N 1
ATOM 794 C CA . TYR A 1 100 ? 12.337 -1.220 -1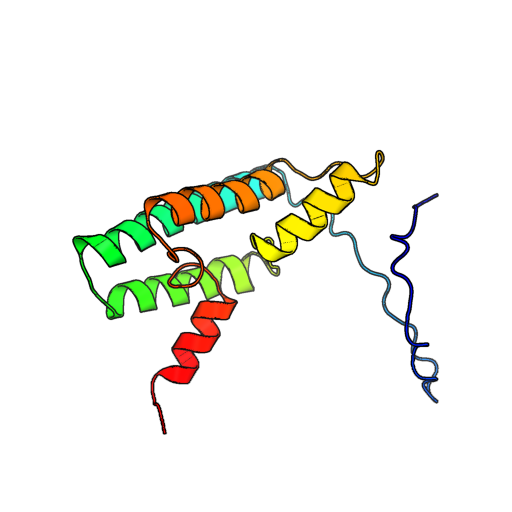8.111 1.00 63.44 100 TYR A CA 1
ATOM 795 C C . TYR A 1 100 ? 11.647 0.084 -17.700 1.00 63.44 100 TYR A C 1
ATOM 797 O O . TYR A 1 100 ? 12.111 0.809 -16.823 1.00 63.44 100 TYR A O 1
ATOM 805 N N . ALA A 1 101 ? 10.499 0.385 -18.305 1.00 62.66 101 ALA A N 1
ATOM 806 C CA . ALA A 1 101 ? 9.661 1.505 -17.881 1.00 62.66 101 ALA A CA 1
ATOM 807 C C . ALA A 1 101 ? 8.659 1.051 -16.805 1.00 62.66 101 ALA A C 1
ATOM 809 O O . ALA A 1 101 ? 7.647 0.423 -17.119 1.00 62.66 101 ALA A O 1
ATOM 810 N N . ALA A 1 102 ? 8.905 1.374 -15.528 1.00 66.56 102 ALA A N 1
ATOM 811 C CA . ALA A 1 102 ? 7.893 1.151 -14.494 1.00 66.56 102 ALA A CA 1
ATOM 812 C C . ALA A 1 102 ? 6.637 2.006 -14.736 1.00 66.56 102 ALA A C 1
ATOM 814 O O . ALA A 1 102 ? 6.725 3.201 -15.025 1.00 66.56 102 ALA A O 1
ATOM 815 N N . SER A 1 103 ? 5.461 1.401 -14.535 1.00 73.38 103 SER A N 1
ATOM 816 C CA . SER A 1 103 ? 4.183 2.122 -14.549 1.00 73.38 103 SER A CA 1
ATOM 817 C C . SER A 1 103 ? 4.161 3.220 -13.475 1.00 73.38 103 SER A C 1
ATOM 819 O O . SER A 1 103 ? 4.666 3.040 -12.360 1.00 73.38 103 SER A O 1
ATOM 821 N N . ILE A 1 104 ? 3.517 4.352 -13.784 1.00 78.62 104 ILE A N 1
ATOM 822 C CA . ILE A 1 104 ? 3.283 5.485 -12.865 1.00 78.62 104 ILE A CA 1
ATOM 823 C C . ILE A 1 104 ? 2.673 5.001 -11.539 1.00 78.62 104 ILE A C 1
ATOM 825 O O . ILE A 1 104 ? 2.988 5.515 -10.463 1.00 78.62 104 ILE A O 1
ATOM 829 N N . THR A 1 105 ? 1.849 3.961 -11.609 1.00 80.25 105 THR A N 1
ATOM 830 C CA . THR A 1 105 ? 1.232 3.276 -10.474 1.00 80.25 105 THR A CA 1
ATOM 831 C C . THR A 1 105 ? 2.264 2.805 -9.453 1.00 80.25 105 THR A C 1
ATOM 833 O O . THR A 1 105 ? 2.089 3.021 -8.257 1.00 80.25 105 THR A O 1
ATOM 836 N N . VAL A 1 106 ? 3.382 2.226 -9.895 1.00 79.88 106 VAL A N 1
ATOM 837 C CA . VAL A 1 106 ? 4.453 1.737 -9.011 1.00 79.88 106 VAL A CA 1
ATOM 838 C C . VAL A 1 106 ? 5.087 2.889 -8.233 1.00 79.88 106 VAL A C 1
ATOM 840 O O . VAL A 1 106 ? 5.287 2.789 -7.021 1.00 79.88 106 VAL A O 1
ATOM 843 N N . ILE A 1 107 ? 5.353 4.005 -8.914 1.00 83.19 107 ILE A N 1
ATOM 844 C CA . ILE A 1 107 ? 5.926 5.209 -8.303 1.00 83.19 107 ILE A CA 1
ATOM 845 C C . ILE A 1 107 ? 4.960 5.776 -7.258 1.00 83.19 107 ILE A C 1
ATOM 847 O O . ILE A 1 107 ? 5.372 6.101 -6.145 1.00 83.19 107 ILE A O 1
ATOM 851 N N . LEU A 1 108 ? 3.663 5.839 -7.567 1.00 86.81 108 LEU A N 1
ATOM 852 C CA . LEU A 1 108 ? 2.646 6.308 -6.623 1.00 86.81 108 LEU A CA 1
ATOM 853 C C . LEU A 1 108 ? 2.525 5.383 -5.406 1.00 86.81 108 LEU A C 1
ATOM 855 O O . LEU A 1 108 ? 2.470 5.869 -4.278 1.00 86.81 108 LEU A O 1
ATOM 859 N N . PHE A 1 109 ? 2.567 4.064 -5.596 1.00 86.38 109 PHE A N 1
ATOM 860 C CA . PHE A 1 109 ? 2.562 3.090 -4.499 1.00 86.38 109 PHE A CA 1
ATOM 861 C C . PHE A 1 109 ? 3.803 3.165 -3.596 1.00 86.38 109 PHE A C 1
ATOM 863 O O . PHE A 1 109 ? 3.739 2.728 -2.447 1.00 86.38 109 PHE A O 1
ATOM 870 N N . LEU A 1 110 ? 4.913 3.730 -4.076 1.00 87.31 110 LEU A N 1
ATOM 871 C CA . LEU A 1 110 ? 6.085 4.041 -3.259 1.00 87.31 110 LEU A CA 1
ATOM 872 C C . LEU A 1 110 ? 5.934 5.391 -2.544 1.00 87.31 110 LEU A C 1
ATOM 874 O O . LEU A 1 110 ? 6.120 5.480 -1.329 1.00 87.31 110 LEU A O 1
ATOM 878 N N . LEU A 1 111 ? 5.583 6.441 -3.288 1.00 89.38 111 LEU A N 1
ATOM 879 C CA . LEU A 1 111 ? 5.565 7.816 -2.790 1.00 89.38 111 LEU A CA 1
ATOM 880 C C . LEU A 1 111 ? 4.434 8.080 -1.794 1.00 89.38 111 LEU A C 1
ATOM 882 O O . LEU A 1 111 ? 4.663 8.777 -0.807 1.00 89.38 111 LEU A O 1
ATOM 886 N N . LEU A 1 112 ? 3.234 7.529 -2.008 1.00 90.12 112 LEU A N 1
ATOM 887 C CA . LEU A 1 112 ? 2.086 7.773 -1.127 1.00 90.12 112 LEU A CA 1
ATOM 888 C C . LEU A 1 112 ? 2.343 7.254 0.296 1.00 90.12 112 LEU A C 1
ATOM 890 O O . LEU A 1 112 ? 2.274 8.057 1.230 1.00 90.12 112 LEU A O 1
ATOM 894 N N . PRO A 1 113 ? 2.679 5.964 0.509 1.00 88.38 113 PRO A N 1
ATOM 895 C CA . PRO A 1 113 ? 3.022 5.476 1.838 1.00 88.38 113 PRO A CA 1
ATOM 896 C C . PRO A 1 113 ? 4.204 6.232 2.440 1.00 88.38 113 PRO A C 1
ATOM 898 O O . PRO A 1 113 ? 4.148 6.569 3.617 1.00 88.38 113 PRO A O 1
ATOM 901 N N . LEU A 1 114 ? 5.234 6.556 1.648 1.00 89.50 114 LEU A N 1
ATOM 902 C CA . LEU A 1 114 ? 6.406 7.280 2.137 1.00 89.50 114 LEU A CA 1
ATOM 903 C C . LEU A 1 114 ? 6.033 8.669 2.672 1.00 89.50 114 LEU A C 1
ATOM 905 O O . LEU A 1 114 ? 6.351 8.988 3.819 1.00 89.50 114 LEU A O 1
ATOM 909 N N . ALA A 1 115 ? 5.289 9.456 1.895 1.00 91.56 115 ALA A N 1
ATOM 910 C CA . ALA A 1 115 ? 4.811 10.771 2.308 1.00 91.56 115 ALA A CA 1
ATOM 911 C C . ALA A 1 115 ? 3.953 10.673 3.577 1.00 91.56 115 ALA A C 1
ATOM 913 O O . ALA A 1 115 ? 4.216 11.361 4.561 1.00 91.56 115 ALA A O 1
ATOM 914 N N . PHE A 1 116 ? 2.980 9.759 3.608 1.00 89.44 116 PHE A N 1
ATOM 915 C CA . PHE A 1 116 ? 2.152 9.554 4.797 1.00 89.44 116 PHE A CA 1
ATOM 916 C C . PHE A 1 116 ? 2.972 9.126 6.011 1.00 89.44 116 PHE A C 1
ATOM 918 O O . PHE A 1 116 ? 2.677 9.567 7.120 1.00 89.44 116 PHE A O 1
ATOM 925 N N . THR A 1 117 ? 4.012 8.312 5.824 1.00 88.81 117 THR A N 1
ATOM 926 C CA . THR A 1 117 ? 4.860 7.896 6.941 1.00 88.81 117 THR A CA 1
ATOM 927 C C . THR A 1 117 ? 5.710 9.015 7.507 1.00 88.81 117 THR A C 1
ATOM 929 O O . THR A 1 117 ? 5.896 9.063 8.723 1.00 88.81 117 THR A O 1
ATOM 932 N N . LEU A 1 118 ? 6.150 9.943 6.658 1.00 90.44 118 LEU A N 1
ATOM 933 C CA . LEU A 1 118 ? 6.923 11.104 7.076 1.00 90.44 118 LEU A CA 1
ATOM 934 C C . LEU A 1 118 ? 6.099 12.048 7.965 1.00 90.44 118 LEU A C 1
ATOM 936 O O . LEU A 1 118 ? 6.619 12.563 8.949 1.00 90.44 118 LEU A O 1
ATOM 940 N N . PHE A 1 119 ? 4.813 12.242 7.654 1.00 89.88 119 PHE A N 1
ATOM 941 C CA . PHE A 1 119 ? 3.944 13.160 8.403 1.00 89.88 119 PHE A CA 1
ATOM 942 C C . PHE A 1 119 ? 3.176 12.499 9.555 1.00 89.88 119 PHE A C 1
ATOM 944 O O . PHE A 1 119 ? 2.970 13.120 10.595 1.00 89.88 119 PHE A O 1
ATOM 951 N N . PHE A 1 120 ? 2.732 11.252 9.384 1.00 85.50 120 PHE A N 1
ATOM 952 C CA . PHE A 1 120 ? 1.781 10.594 10.289 1.00 85.50 120 PHE A CA 1
ATOM 953 C C . PHE A 1 120 ? 2.329 9.311 10.945 1.00 85.50 120 PHE A C 1
ATOM 955 O O . PHE A 1 120 ? 1.650 8.714 11.780 1.00 85.50 120 PHE A O 1
ATOM 962 N N . GLY A 1 121 ? 3.553 8.878 10.626 1.00 85.44 121 GLY A N 1
ATOM 963 C CA . GLY A 1 121 ? 4.177 7.676 11.198 1.00 85.44 121 GLY A CA 1
ATOM 964 C C . GLY A 1 121 ? 3.798 6.375 10.475 1.00 85.44 121 GLY A C 1
ATOM 965 O O . GLY A 1 121 ? 3.408 6.379 9.318 1.00 85.44 121 GLY A O 1
ATOM 966 N N . ARG A 1 122 ? 3.918 5.209 11.127 1.00 83.31 122 ARG A N 1
ATOM 967 C CA . ARG A 1 122 ? 3.811 3.868 10.491 1.00 83.31 122 ARG A CA 1
ATOM 968 C C . ARG A 1 122 ? 2.384 3.445 10.055 1.00 83.31 122 ARG A C 1
ATOM 970 O O . ARG A 1 122 ? 1.994 2.299 10.258 1.00 83.31 122 ARG A O 1
ATOM 977 N N . MET A 1 123 ? 1.613 4.336 9.430 1.00 84.62 123 MET A N 1
ATOM 978 C CA . MET A 1 123 ? 0.196 4.145 9.073 1.00 84.62 123 MET A CA 1
ATOM 979 C C . MET A 1 123 ? -0.047 3.078 8.002 1.00 84.62 123 MET A C 1
ATOM 981 O O . MET A 1 123 ? -1.090 2.425 8.018 1.00 84.62 123 MET A O 1
ATOM 985 N N . PHE A 1 124 ? 0.911 2.877 7.090 1.00 85.06 124 PHE A N 1
ATOM 986 C CA . PHE A 1 124 ? 0.814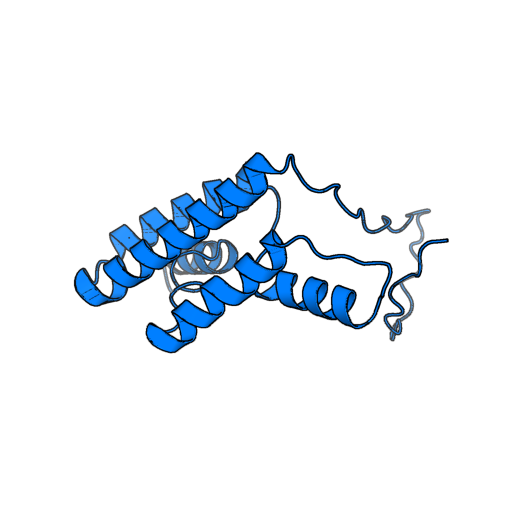 1.823 6.081 1.00 85.06 124 PHE A CA 1
ATOM 987 C C . PHE A 1 124 ? 0.924 0.438 6.729 1.00 85.06 124 PHE A C 1
ATOM 989 O O . PHE A 1 124 ? -0.000 -0.365 6.634 1.00 85.06 124 PHE A O 1
ATOM 996 N N . CYS A 1 125 ? 2.018 0.175 7.450 1.00 81.56 125 CYS A N 1
ATOM 997 C CA . CYS A 1 125 ? 2.249 -1.126 8.080 1.00 81.56 125 CYS A CA 1
ATOM 998 C C . CYS A 1 125 ? 1.228 -1.450 9.181 1.00 81.56 125 CYS A C 1
ATOM 1000 O O . CYS A 1 125 ? 0.879 -2.611 9.342 1.00 81.56 125 CYS A O 1
ATOM 1002 N N . ALA A 1 126 ? 0.736 -0.441 9.907 1.00 79.88 126 ALA A N 1
ATOM 1003 C CA . ALA A 1 126 ? -0.186 -0.619 11.029 1.00 79.88 126 ALA A CA 1
ATOM 1004 C C . ALA A 1 126 ? -1.676 -0.642 10.643 1.00 79.88 126 ALA A C 1
ATOM 1006 O O . ALA A 1 126 ? -2.521 -0.662 11.532 1.00 79.88 126 ALA A O 1
ATOM 1007 N N . GLY A 1 127 ? -2.027 -0.583 9.357 1.00 81.00 127 GLY A N 1
ATOM 1008 C CA . GLY A 1 127 ? -3.439 -0.561 8.961 1.00 81.00 127 GLY A CA 1
ATOM 1009 C C . GLY A 1 127 ? -3.713 -1.079 7.559 1.00 81.00 127 GLY A C 1
ATOM 1010 O O . GLY A 1 127 ? -4.665 -1.822 7.371 1.00 81.00 127 GLY A O 1
ATOM 1011 N N . VAL A 1 128 ? -2.880 -0.725 6.581 1.00 86.75 128 VAL A N 1
ATOM 1012 C CA . VAL A 1 128 ? -3.163 -0.974 5.156 1.00 86.75 128 VAL A CA 1
ATOM 1013 C C . VAL A 1 128 ? -2.385 -2.172 4.601 1.00 86.75 128 VAL A C 1
ATOM 1015 O O . VAL A 1 128 ? -2.800 -2.796 3.629 1.00 86.75 128 VAL A O 1
ATOM 1018 N N . CYS A 1 129 ? -1.240 -2.509 5.194 1.00 85.81 129 CYS A N 1
ATOM 1019 C CA . CYS A 1 129 ? -0.389 -3.594 4.718 1.00 85.81 129 CYS A CA 1
ATOM 1020 C C . CYS A 1 129 ? -1.042 -4.966 4.976 1.00 85.81 129 CYS A C 1
ATOM 1022 O O . CYS A 1 129 ? -1.247 -5.306 6.143 1.00 85.81 129 CYS A O 1
ATOM 1024 N N . PRO A 1 130 ? -1.290 -5.802 3.946 1.00 80.50 130 PRO A N 1
ATOM 1025 C CA . PRO A 1 130 ? -1.900 -7.119 4.134 1.00 80.50 130 PRO A CA 1
ATOM 1026 C C . PRO A 1 130 ? -1.000 -8.070 4.937 1.00 80.50 130 PRO A C 1
ATOM 1028 O O . PRO A 1 130 ? -1.494 -8.819 5.772 1.00 80.50 130 PRO A O 1
ATOM 1031 N N . LEU A 1 131 ? 0.328 -7.996 4.763 1.00 80.50 131 LEU A N 1
ATOM 1032 C CA . LEU A 1 131 ? 1.277 -8.790 5.558 1.00 80.50 131 LEU A CA 1
ATOM 1033 C C . LEU A 1 131 ? 1.294 -8.368 7.031 1.00 80.50 131 LEU A C 1
ATOM 1035 O O . LEU A 1 131 ? 1.351 -9.221 7.912 1.00 80.50 131 LEU A O 1
ATOM 1039 N N . GLY A 1 132 ? 1.216 -7.061 7.300 1.00 80.81 132 GLY A N 1
ATOM 1040 C CA . GLY A 1 132 ? 1.102 -6.545 8.665 1.00 80.81 132 GLY A CA 1
ATOM 1041 C C . GLY A 1 132 ? -0.225 -6.946 9.308 1.00 80.81 132 GLY A C 1
ATOM 1042 O O . GLY A 1 132 ? -0.244 -7.405 10.443 1.00 80.81 132 GLY A O 1
ATOM 1043 N N . ALA A 1 133 ? -1.317 -6.860 8.546 1.00 80.94 133 ALA A N 1
ATOM 1044 C CA . ALA A 1 133 ? -2.645 -7.270 8.980 1.00 80.94 133 ALA A CA 1
ATOM 1045 C C . ALA A 1 133 ? -2.709 -8.758 9.345 1.00 80.94 133 ALA A C 1
ATOM 1047 O O . ALA A 1 133 ? -3.257 -9.106 10.385 1.00 80.94 133 ALA A O 1
ATOM 1048 N N . ILE A 1 134 ? -2.110 -9.635 8.533 1.00 81.31 134 ILE A N 1
ATOM 1049 C CA . ILE A 1 134 ? -2.026 -11.068 8.842 1.00 81.31 134 ILE A CA 1
ATOM 1050 C C . ILE A 1 134 ? -1.274 -11.285 10.162 1.00 81.31 134 ILE A C 1
ATOM 1052 O O . ILE A 1 134 ? -1.761 -12.014 11.022 1.00 81.31 134 ILE A O 1
ATOM 1056 N N . GLN A 1 135 ? -0.130 -10.621 10.358 1.00 84.44 135 GLN A N 1
ATOM 1057 C CA . GLN A 1 135 ? 0.637 -10.731 11.603 1.00 84.44 135 GLN A CA 1
ATOM 1058 C C . GLN A 1 135 ? -0.179 -10.269 12.820 1.00 84.44 135 GLN A C 1
ATOM 1060 O O . GLN A 1 135 ? -0.235 -10.993 13.811 1.00 84.44 135 GLN A O 1
ATOM 1065 N N . ASP A 1 136 ? -0.873 -9.131 12.729 1.00 80.62 136 ASP A N 1
ATOM 1066 C CA . ASP A 1 136 ? -1.708 -8.597 13.817 1.00 80.62 136 ASP A CA 1
ATOM 1067 C C . ASP A 1 136 ? -2.931 -9.483 14.120 1.00 80.62 136 ASP A C 1
ATOM 1069 O O . ASP A 1 136 ? -3.326 -9.611 15.279 1.00 80.62 136 ASP A O 1
ATOM 1073 N N . VAL A 1 137 ? -3.519 -10.135 13.108 1.00 77.75 137 VAL A N 1
ATOM 1074 C CA . VAL A 1 137 ? -4.636 -11.082 13.287 1.00 77.75 137 VAL A CA 1
ATOM 1075 C C . VAL A 1 137 ? -4.194 -12.307 14.090 1.00 77.75 137 VAL A C 1
ATOM 1077 O O . VAL A 1 137 ? -4.900 -12.721 15.011 1.00 77.75 137 VAL A O 1
ATOM 1080 N N . PHE A 1 138 ? -3.029 -12.883 13.787 1.00 79.56 138 PHE A N 1
ATOM 1081 C CA . PHE A 1 138 ? -2.531 -14.053 14.520 1.00 79.56 138 PHE A CA 1
ATOM 1082 C C . PHE A 1 138 ? -1.998 -13.707 15.918 1.00 79.56 138 PHE A C 1
ATOM 1084 O O . PHE A 1 138 ? -2.027 -14.558 16.804 1.00 79.56 138 PHE A O 1
ATOM 1091 N N . LEU A 1 139 ? -1.587 -12.457 16.158 1.00 74.88 139 LEU A N 1
ATOM 1092 C CA . LEU A 1 139 ? -1.100 -11.989 17.461 1.00 74.88 139 LEU A CA 1
ATOM 1093 C C . LEU A 1 139 ? -2.210 -11.609 18.462 1.00 74.88 139 LEU A C 1
ATOM 1095 O O . LEU A 1 139 ? -1.907 -11.191 19.579 1.00 74.88 139 LEU A O 1
ATOM 1099 N N . LEU A 1 140 ? -3.493 -11.754 18.103 1.00 65.56 140 LEU A N 1
ATOM 1100 C CA . LEU A 1 140 ? -4.638 -11.381 18.954 1.00 65.56 140 LEU A CA 1
ATOM 1101 C C . LEU A 1 140 ? -4.684 -12.107 20.311 1.00 65.56 140 LEU A C 1
ATOM 1103 O O . LEU A 1 140 ? -5.314 -11.610 21.246 1.00 65.56 140 LEU A O 1
ATOM 1107 N N . LYS A 1 141 ? -4.023 -13.262 20.436 1.00 59.59 141 LYS A N 1
ATOM 1108 C CA . LYS A 1 141 ? -3.760 -13.920 21.719 1.00 59.59 141 LYS A CA 1
ATOM 1109 C C . LYS A 1 141 ? -2.250 -14.082 21.898 1.00 59.59 141 LYS A C 1
ATOM 1111 O O . LYS A 1 141 ? -1.699 -15.042 21.363 1.00 59.59 141 LYS A O 1
ATOM 1116 N N . PRO A 1 142 ? -1.577 -13.185 22.637 1.00 58.09 142 PRO A N 1
ATOM 1117 C CA . PRO A 1 142 ? -0.267 -13.521 23.168 1.00 58.09 142 PRO A CA 1
ATOM 1118 C C . PRO A 1 142 ? -0.446 -14.708 24.125 1.00 58.09 142 PRO A C 1
ATOM 1120 O O . PRO A 1 142 ? -1.344 -14.688 24.971 1.00 58.09 142 PRO A O 1
ATOM 1123 N N . ILE A 1 143 ? 0.341 -15.761 23.899 1.00 61.38 143 ILE A N 1
ATOM 1124 C CA . ILE A 1 143 ? 0.483 -16.908 24.806 1.00 61.38 143 ILE A CA 1
ATOM 1125 C C . ILE A 1 143 ? 1.004 -16.478 26.178 1.00 61.38 143 ILE A C 1
ATOM 1127 O O . ILE A 1 143 ? 1.785 -15.500 26.230 1.00 61.38 143 ILE A O 1
#

pLDDT: mean 76.79, std 12.67, range [32.78, 93.5]